Protein AF-A0A968IUH5-F1 (afdb_monomer_lite)

Structure (mmCIF, N/CA/C/O backbone):
data_AF-A0A968IUH5-F1
#
_entry.id   AF-A0A968IUH5-F1
#
loop_
_atom_site.group_PDB
_atom_site.id
_atom_site.type_symbol
_atom_site.l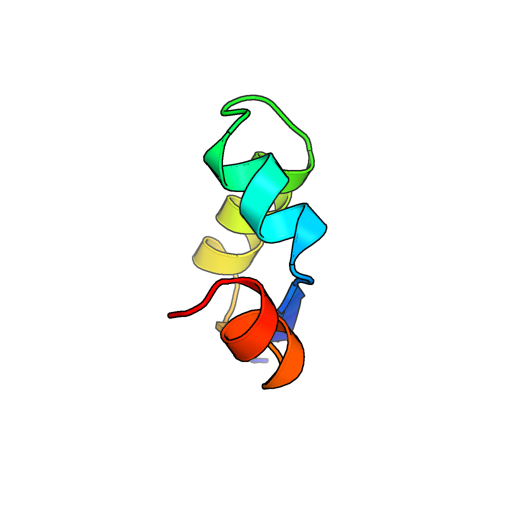abel_atom_id
_atom_site.label_alt_id
_atom_site.label_comp_id
_atom_site.label_asym_id
_atom_site.label_entity_id
_atom_site.label_seq_id
_atom_site.pdbx_PDB_ins_code
_atom_site.Cartn_x
_atom_site.Cartn_y
_atom_site.Cartn_z
_atom_site.occupancy
_atom_site.B_iso_or_equiv
_atom_site.auth_seq_id
_atom_site.auth_comp_id
_atom_site.auth_asym_id
_atom_site.auth_atom_id
_atom_site.pdbx_PDB_model_num
ATOM 1 N N . MET A 1 1 ? -18.300 -4.407 10.065 1.00 57.44 1 MET A N 1
ATOM 2 C CA . MET A 1 1 ? -18.052 -3.796 8.738 1.00 57.44 1 MET A CA 1
ATOM 3 C C . MET A 1 1 ? -16.638 -4.163 8.320 1.00 57.44 1 MET A C 1
ATOM 5 O O . MET A 1 1 ? -15.756 -4.078 9.164 1.00 57.44 1 MET A O 1
ATOM 9 N N . ASN A 1 2 ? -16.421 -4.614 7.082 1.00 82.00 2 ASN A N 1
ATOM 10 C CA . ASN A 1 2 ? -15.068 -4.847 6.565 1.00 82.00 2 ASN A CA 1
ATOM 11 C C . ASN A 1 2 ? -14.509 -3.521 6.042 1.00 82.00 2 ASN A C 1
ATOM 13 O O . ASN A 1 2 ? -15.046 -2.989 5.074 1.00 82.00 2 ASN A O 1
ATOM 17 N N . ASN A 1 3 ? -13.448 -3.001 6.661 1.00 94.56 3 ASN A N 1
ATOM 18 C CA . ASN A 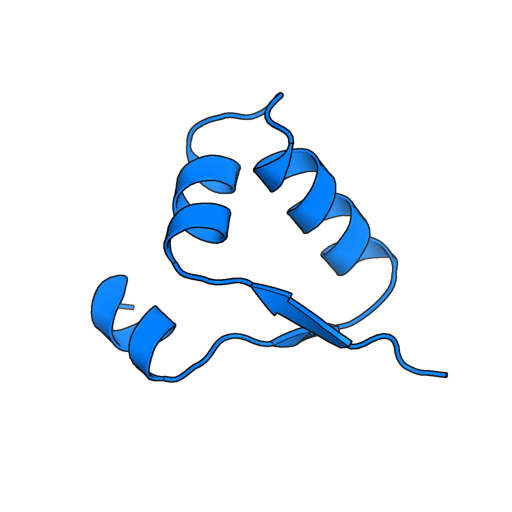1 3 ? -12.760 -1.822 6.140 1.00 94.56 3 ASN A CA 1
ATOM 19 C C . ASN A 1 3 ? -11.921 -2.223 4.921 1.00 94.56 3 ASN A C 1
ATOM 21 O O . ASN A 1 3 ? -11.168 -3.200 4.973 1.00 94.56 3 ASN A O 1
ATOM 25 N N . LEU A 1 4 ? -12.070 -1.474 3.833 1.00 97.44 4 LEU A N 1
ATOM 26 C CA . LEU A 1 4 ? -11.309 -1.647 2.602 1.00 97.44 4 LEU A CA 1
ATOM 27 C C . LEU A 1 4 ? -10.415 -0.423 2.421 1.00 97.44 4 LEU A C 1
ATOM 29 O O . LEU A 1 4 ? -10.897 0.707 2.487 1.00 97.44 4 LEU A O 1
ATOM 33 N N . TYR A 1 5 ? -9.126 -0.657 2.204 1.00 97.62 5 TYR A N 1
ATOM 34 C CA . TYR A 1 5 ? -8.126 0.389 2.010 1.00 97.62 5 TYR A CA 1
ATOM 35 C C . TYR A 1 5 ? -7.496 0.223 0.633 1.00 97.62 5 TYR A C 1
ATOM 37 O O . TYR A 1 5 ? -6.957 -0.8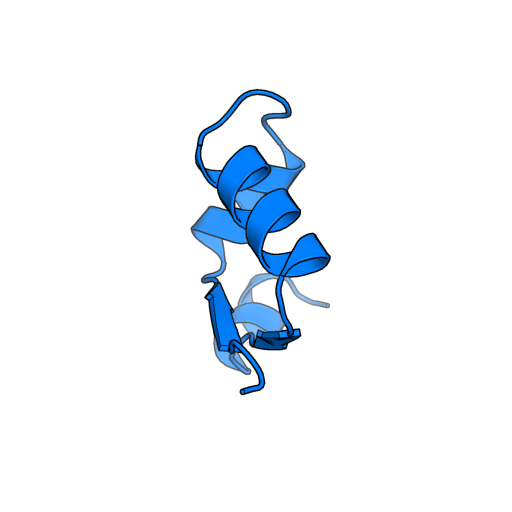40 0.338 1.00 97.62 5 TYR A O 1
ATOM 45 N N . VAL A 1 6 ? -7.561 1.258 -0.199 1.00 97.38 6 VAL A N 1
ATOM 46 C CA . VAL A 1 6 ? -6.911 1.266 -1.515 1.00 97.38 6 VAL A CA 1
ATOM 47 C C . VAL A 1 6 ? -5.563 1.957 -1.375 1.00 97.38 6 VAL A C 1
ATOM 49 O O . VAL A 1 6 ? -5.510 3.080 -0.873 1.00 97.38 6 VAL A O 1
ATOM 52 N N . LEU A 1 7 ? -4.491 1.284 -1.788 1.00 97.50 7 LEU A N 1
ATOM 53 C CA . LEU A 1 7 ? -3.139 1.841 -1.797 1.00 97.50 7 LEU A CA 1
ATOM 54 C C . LEU A 1 7 ? -2.630 1.896 -3.235 1.00 97.50 7 LEU A C 1
ATOM 56 O O . LEU A 1 7 ? -2.819 0.943 -3.988 1.00 97.50 7 LEU A O 1
ATOM 60 N N . ASP A 1 8 ? -1.989 3.005 -3.591 1.00 97.25 8 ASP A N 1
ATOM 61 C CA . ASP A 1 8 ? -1.326 3.162 -4.881 1.00 97.25 8 ASP A CA 1
ATOM 62 C C . ASP A 1 8 ? 0.130 2.665 -4.831 1.00 97.25 8 ASP A C 1
ATOM 64 O O . ASP A 1 8 ? 0.686 2.334 -3.773 1.00 97.25 8 ASP A O 1
ATOM 68 N N . THR A 1 9 ? 0.761 2.634 -6.001 1.00 97.81 9 THR A N 1
ATOM 69 C CA . THR A 1 9 ? 2.150 2.213 -6.192 1.00 97.81 9 THR A CA 1
ATOM 70 C C . THR A 1 9 ? 3.115 3.026 -5.327 1.00 97.81 9 THR A C 1
ATOM 72 O O . THR A 1 9 ? 3.956 2.461 -4.626 1.00 97.81 9 THR A O 1
ATOM 75 N N . ASN A 1 10 ? 2.971 4.353 -5.300 1.00 97.50 10 ASN A N 1
ATOM 76 C CA . ASN A 1 10 ? 3.880 5.238 -4.570 1.00 97.50 10 ASN A CA 1
ATOM 77 C C . ASN A 1 10 ? 3.803 5.041 -3.055 1.00 97.50 10 ASN A C 1
ATOM 79 O O . ASN A 1 10 ? 4.834 5.077 -2.378 1.00 97.50 10 ASN A O 1
ATOM 83 N N . VAL A 1 11 ? 2.608 4.815 -2.510 1.00 97.56 11 VAL A N 1
ATOM 84 C CA . VAL A 1 11 ? 2.403 4.516 -1.093 1.00 97.56 11 VAL A CA 1
ATOM 85 C C . VAL A 1 11 ? 3.038 3.176 -0.745 1.00 97.56 11 VAL A C 1
ATOM 87 O O . VAL A 1 11 ? 3.741 3.104 0.264 1.00 97.56 11 VAL A O 1
ATOM 90 N N . LEU A 1 12 ? 2.871 2.142 -1.577 1.00 96.94 12 LEU A N 1
ATOM 91 C CA . LEU A 1 12 ? 3.519 0.844 -1.361 1.00 96.94 12 LEU A CA 1
ATOM 92 C C . LEU A 1 12 ? 5.047 0.961 -1.406 1.00 96.94 12 LEU A C 1
ATOM 94 O O . LEU A 1 12 ? 5.716 0.553 -0.456 1.00 96.94 12 LEU A O 1
ATOM 98 N N . VAL A 1 13 ? 5.603 1.582 -2.449 1.00 97.62 13 VAL A N 1
ATOM 99 C CA . VAL A 1 13 ? 7.054 1.777 -2.601 1.00 97.62 13 VAL A CA 1
ATOM 100 C C . VAL A 1 13 ? 7.619 2.588 -1.432 1.00 97.62 13 VAL A C 1
ATOM 102 O O . VAL A 1 13 ? 8.584 2.173 -0.788 1.00 97.62 13 VAL A O 1
ATOM 105 N N . SER A 1 14 ? 6.981 3.707 -1.083 1.00 98.00 14 SER A N 1
ATOM 106 C CA . SER A 1 14 ? 7.417 4.560 0.028 1.00 98.00 14 SER A CA 1
ATOM 107 C C . SER A 1 14 ? 7.328 3.848 1.376 1.00 98.00 14 SER A C 1
ATOM 109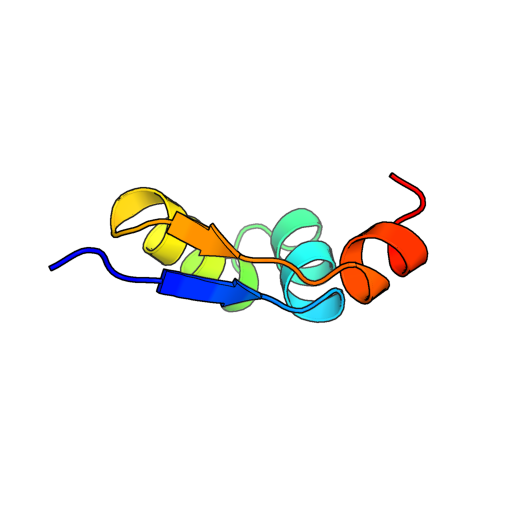 O O . SER A 1 14 ? 8.221 3.995 2.213 1.00 98.00 14 SER A O 1
ATOM 111 N N . ALA A 1 15 ? 6.268 3.067 1.602 1.00 98.00 15 ALA A N 1
ATOM 112 C CA . ALA A 1 15 ? 6.116 2.277 2.815 1.00 98.00 15 ALA A CA 1
ATOM 113 C C . ALA A 1 15 ? 7.255 1.263 2.939 1.00 98.00 15 ALA A C 1
ATOM 115 O O . ALA A 1 15 ? 7.874 1.168 4.001 1.00 98.00 15 ALA A O 1
ATOM 116 N N . LEU A 1 16 ? 7.571 0.547 1.855 1.00 95.94 16 LEU A N 1
ATOM 117 C CA . LEU A 1 16 ? 8.632 -0.456 1.827 1.00 95.94 16 LEU A CA 1
ATOM 118 C C . LEU A 1 16 ? 10.017 0.153 2.082 1.00 95.94 16 LEU A C 1
ATOM 120 O O . LEU A 1 16 ? 10.745 -0.376 2.922 1.00 95.94 16 LEU A O 1
ATOM 124 N N . LEU A 1 17 ? 10.340 1.285 1.449 1.00 98.00 17 LEU A N 1
ATOM 125 C CA . LEU A 1 17 ? 11.650 1.937 1.565 1.00 98.00 17 LEU A CA 1
ATOM 126 C C . LEU A 1 17 ? 11.858 2.678 2.894 1.00 98.00 17 LEU A C 1
ATOM 128 O O . LEU A 1 17 ? 12.965 2.683 3.432 1.00 98.00 17 LEU A O 1
ATOM 132 N N . PHE A 1 18 ? 10.813 3.299 3.454 1.00 98.00 18 PHE A N 1
ATOM 133 C CA . PHE A 1 18 ? 10.948 4.189 4.609 1.00 98.00 18 PHE A CA 1
ATOM 134 C C . PHE A 1 18 ? 10.146 3.699 5.820 1.00 98.00 18 PHE A C 1
ATOM 136 O O . PHE A 1 18 ? 8.978 4.045 6.008 1.00 98.00 18 PHE A O 1
ATOM 143 N N . ALA A 1 19 ? 10.813 2.966 6.716 1.00 95.81 19 ALA A N 1
ATOM 144 C CA . ALA A 1 19 ? 10.205 2.301 7.876 1.00 95.81 19 ALA A CA 1
ATOM 145 C C . ALA A 1 19 ? 9.510 3.224 8.904 1.00 95.81 19 ALA A C 1
ATOM 147 O O . ALA A 1 19 ? 8.714 2.752 9.706 1.00 95.81 19 ALA A O 1
ATOM 148 N N . LYS A 1 20 ? 9.790 4.534 8.919 1.00 97.25 20 LYS A N 1
ATOM 149 C CA . LYS A 1 20 ? 9.146 5.494 9.847 1.00 97.25 20 LYS A CA 1
ATOM 150 C C . LYS A 1 20 ? 8.195 6.476 9.155 1.00 97.25 20 LYS A C 1
ATOM 152 O O . LYS A 1 20 ? 7.694 7.401 9.797 1.00 97.25 20 LYS A O 1
ATOM 157 N N . SER A 1 21 ? 7.962 6.293 7.858 1.00 98.06 21 SER A N 1
ATOM 158 C CA . SER A 1 21 ? 7.171 7.203 7.033 1.00 98.06 21 SER A CA 1
ATOM 159 C C . SER A 1 21 ? 5.666 7.082 7.289 1.00 98.06 21 SER A C 1
ATOM 161 O O . SER A 1 21 ? 5.177 6.070 7.801 1.00 98.06 21 SER A O 1
ATOM 163 N N . SER A 1 22 ? 4.910 8.113 6.909 1.00 98.12 22 SER A N 1
ATOM 164 C CA . SER A 1 22 ? 3.444 8.066 6.945 1.00 98.12 22 SER A CA 1
ATOM 165 C C . SER A 1 22 ? 2.866 6.929 6.079 1.00 98.12 22 SER A C 1
ATOM 167 O O . SER A 1 22 ? 1.993 6.231 6.590 1.00 98.12 22 SER A O 1
ATOM 169 N N . PRO A 1 23 ? 3.373 6.648 4.856 1.00 98.25 23 PRO A N 1
ATOM 170 C CA . PRO A 1 23 ? 2.995 5.461 4.082 1.00 98.25 23 PRO A CA 1
ATOM 171 C C . PRO A 1 23 ? 3.184 4.138 4.826 1.00 98.25 23 PRO A C 1
ATOM 173 O O . PRO A 1 23 ? 2.278 3.307 4.818 1.00 98.25 23 PRO A O 1
ATOM 176 N N . ARG A 1 24 ? 4.309 3.948 5.536 1.00 98.38 24 ARG A N 1
ATOM 177 C CA . ARG A 1 24 ? 4.521 2.730 6.338 1.00 98.38 24 ARG A CA 1
ATOM 178 C C . ARG A 1 24 ? 3.466 2.591 7.432 1.00 98.38 24 ARG A C 1
ATOM 180 O O . ARG A 1 24 ? 2.857 1.533 7.554 1.00 98.38 24 ARG A O 1
ATOM 187 N N . LYS A 1 25 ? 3.203 3.667 8.179 1.00 98.12 25 LYS A N 1
ATOM 188 C CA . LYS A 1 25 ? 2.173 3.671 9.232 1.00 98.12 25 LYS A CA 1
ATOM 189 C C . LYS A 1 25 ? 0.778 3.410 8.661 1.00 98.12 25 LYS A C 1
ATOM 191 O O . LYS A 1 25 ? 0.004 2.668 9.254 1.00 98.12 25 LYS A O 1
ATOM 196 N N . ALA A 1 26 ? 0.455 3.997 7.509 1.00 97.19 26 ALA A N 1
ATOM 197 C CA . ALA A 1 26 ? -0.816 3.773 6.828 1.00 97.19 26 ALA A CA 1
ATOM 198 C C . ALA A 1 26 ? -0.975 2.308 6.391 1.00 97.19 26 ALA A C 1
ATOM 200 O O . ALA A 1 26 ? -2.023 1.717 6.645 1.00 97.19 26 ALA A O 1
ATOM 201 N N . LEU A 1 27 ? 0.073 1.709 5.815 1.00 97.94 27 LEU A N 1
ATOM 202 C CA . LEU A 1 27 ? 0.101 0.297 5.429 1.00 97.94 27 LEU A CA 1
ATOM 203 C C . LEU A 1 27 ? -0.133 -0.627 6.636 1.00 97.94 27 LEU A C 1
ATOM 205 O O . LEU A 1 27 ? -0.981 -1.511 6.577 1.00 97.94 27 LEU A O 1
ATOM 209 N N . GLU A 1 28 ? 0.564 -0.398 7.751 1.00 97.88 28 GLU A N 1
ATOM 210 C CA . GLU A 1 28 ? 0.405 -1.187 8.985 1.00 97.88 28 GLU A CA 1
ATOM 211 C C . GLU A 1 28 ? -0.995 -1.046 9.604 1.00 97.88 28 GLU A C 1
ATOM 213 O O . GLU A 1 28 ? -1.602 -2.024 10.055 1.00 97.88 28 GLU A O 1
ATOM 218 N N . LEU A 1 29 ? -1.552 0.167 9.598 1.00 96.88 29 LEU A N 1
ATOM 219 C CA . LEU A 1 29 ? -2.917 0.409 10.062 1.00 96.88 29 LEU A CA 1
ATOM 220 C C . LEU A 1 29 ? -3.947 -0.280 9.164 1.00 96.88 29 LEU A C 1
ATOM 222 O O . LEU A 1 29 ? -4.894 -0.872 9.676 1.00 96.88 29 LEU A O 1
ATOM 226 N N . ALA A 1 30 ? -3.761 -0.237 7.846 1.00 96.69 30 ALA A N 1
ATOM 227 C CA . ALA A 1 30 ? -4.643 -0.909 6.900 1.00 96.69 30 ALA A CA 1
ATOM 228 C C . ALA A 1 30 ? -4.594 -2.437 7.069 1.00 96.69 30 ALA A C 1
ATOM 230 O O . ALA A 1 30 ? -5.648 -3.067 7.162 1.00 96.69 30 ALA A O 1
ATOM 231 N N . LEU A 1 31 ? -3.391 -3.013 7.203 1.00 96.19 31 LEU A N 1
ATOM 232 C CA . LEU A 1 31 ? -3.184 -4.443 7.466 1.00 96.19 31 LEU A CA 1
ATOM 233 C C . LEU A 1 31 ? -3.831 -4.904 8.779 1.00 96.19 31 LEU A C 1
ATOM 235 O O . LEU A 1 31 ? -4.375 -6.002 8.842 1.00 96.19 31 LEU A O 1
ATOM 239 N N . SER A 1 32 ? -3.787 -4.079 9.829 1.00 97.44 32 SER A N 1
ATOM 240 C CA . SER A 1 32 ? -4.348 -4.434 11.143 1.00 97.44 32 SER A CA 1
ATOM 241 C C . SER A 1 32 ? -5.858 -4.206 11.267 1.00 97.44 32 SER A C 1
ATOM 243 O O . SER A 1 32 ? -6.479 -4.758 12.175 1.00 97.44 32 SER A O 1
ATOM 245 N N . ARG A 1 33 ? -6.466 -3.389 10.395 1.00 96.50 33 ARG A N 1
ATOM 246 C CA . ARG A 1 33 ? -7.867 -2.943 10.537 1.00 96.50 33 ARG A CA 1
ATOM 247 C C . ARG A 1 33 ? -8.790 -3.372 9.401 1.00 96.50 33 ARG A C 1
ATOM 249 O O . ARG A 1 33 ? -9.985 -3.078 9.473 1.00 96.50 33 ARG A O 1
ATOM 256 N N . GLY A 1 34 ? -8.284 -4.021 8.353 1.00 95.81 34 GLY A N 1
ATOM 257 C CA . GLY A 1 34 ? -9.100 -4.378 7.197 1.00 95.81 34 GLY A CA 1
ATOM 258 C C . GLY A 1 34 ? -8.354 -5.127 6.100 1.00 95.81 34 GLY A C 1
ATOM 259 O O . GLY A 1 34 ? -7.352 -5.792 6.346 1.00 95.81 34 GLY A O 1
ATOM 260 N N . LYS A 1 35 ? -8.883 -5.041 4.876 1.00 96.69 35 LY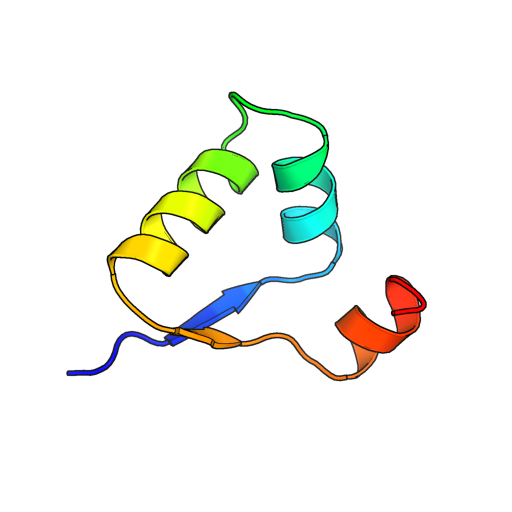S A N 1
ATOM 261 C CA . LYS A 1 35 ? -8.247 -5.598 3.678 1.00 96.69 35 LYS A CA 1
ATOM 262 C C . LYS A 1 35 ? -7.665 -4.483 2.827 1.00 96.69 35 LYS A C 1
ATOM 264 O O . LYS A 1 35 ? -8.302 -3.449 2.626 1.00 96.69 35 LYS A O 1
ATOM 269 N N . ILE A 1 36 ? -6.477 -4.738 2.300 1.00 97.12 36 ILE A N 1
ATOM 270 C CA . ILE A 1 36 ? -5.848 -3.879 1.305 1.00 97.12 36 ILE A CA 1
ATOM 271 C C . ILE A 1 36 ? -6.304 -4.325 -0.076 1.00 97.12 36 ILE A C 1
ATOM 273 O O . ILE A 1 36 ? -6.330 -5.518 -0.377 1.00 97.12 36 ILE A O 1
ATOM 277 N N . LEU A 1 37 ? -6.666 -3.346 -0.891 1.00 97.56 37 LEU A N 1
ATOM 278 C CA . LEU A 1 37 ? -6.957 -3.489 -2.302 1.00 97.56 37 LEU A CA 1
ATOM 279 C C . LEU A 1 37 ? -5.885 -2.730 -3.082 1.00 97.56 37 LEU A C 1
ATOM 281 O O . LEU A 1 37 ? -5.522 -1.609 -2.722 1.00 97.56 37 LEU A O 1
ATOM 285 N N . ILE A 1 38 ? -5.406 -3.346 -4.151 1.00 96.94 38 ILE A N 1
ATOM 286 C CA . ILE A 1 38 ? -4.511 -2.733 -5.132 1.00 96.94 38 ILE A CA 1
ATOM 287 C C . ILE A 1 38 ? -5.134 -2.927 -6.509 1.00 96.94 38 ILE A C 1
ATOM 289 O O . ILE A 1 38 ? -5.881 -3.889 -6.719 1.00 96.94 38 ILE A O 1
ATOM 293 N N . SER A 1 39 ? -4.880 -1.998 -7.424 1.00 97.25 39 SER A N 1
ATOM 294 C CA . SER A 1 39 ? -5.385 -2.110 -8.788 1.00 97.25 39 SER A CA 1
ATOM 295 C C . SER A 1 39 ? -4.465 -2.985 -9.642 1.00 97.25 39 SER A C 1
AT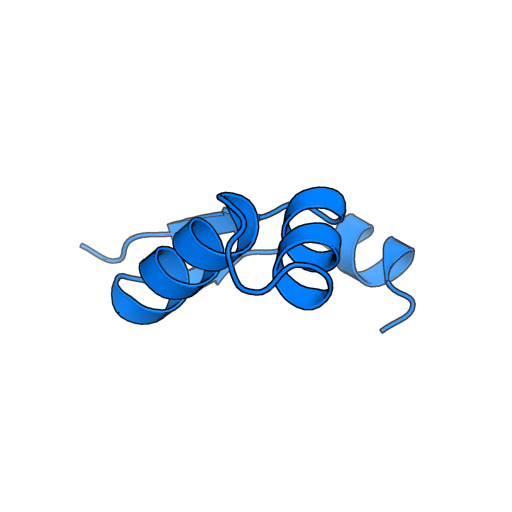OM 297 O O . SER A 1 39 ? -3.354 -3.329 -9.232 1.00 97.25 39 SER A O 1
ATOM 299 N N . LYS A 1 40 ? -4.926 -3.352 -10.842 1.00 97.06 40 LYS A N 1
ATOM 300 C CA . LYS A 1 40 ? -4.087 -4.079 -11.799 1.00 97.06 40 LYS A CA 1
ATOM 301 C C . LYS A 1 40 ? -2.903 -3.219 -12.252 1.00 97.06 40 LYS A C 1
ATOM 303 O O . LYS A 1 40 ? -1.799 -3.725 -12.360 1.00 97.06 40 LYS A O 1
ATOM 308 N N . GLU A 1 41 ? -3.120 -1.921 -12.425 1.00 97.31 41 GLU A N 1
ATOM 309 C CA . GLU A 1 41 ? -2.085 -0.956 -12.793 1.00 97.31 41 GLU A CA 1
ATOM 310 C C . GLU A 1 41 ? -0.961 -0.925 -11.749 1.00 97.31 41 GLU A C 1
ATOM 312 O O . GLU A 1 41 ? 0.206 -0.931 -12.115 1.00 97.31 41 GLU A O 1
ATOM 317 N N . THR A 1 42 ? -1.292 -0.997 -10.454 1.00 97.06 42 THR A N 1
ATOM 318 C CA . THR A 1 42 ? -0.281 -1.099 -9.387 1.00 97.06 42 THR A CA 1
ATOM 319 C C . THR A 1 42 ? 0.554 -2.378 -9.484 1.00 97.06 42 THR A C 1
ATOM 321 O O . THR A 1 42 ? 1.753 -2.349 -9.217 1.00 97.06 42 THR A O 1
ATOM 324 N N . VAL A 1 43 ? -0.058 -3.502 -9.863 1.00 96.94 43 VAL A N 1
ATOM 325 C CA . VAL A 1 43 ? 0.656 -4.771 -10.096 1.00 96.94 43 VAL A CA 1
ATOM 326 C C . VAL A 1 43 ? 1.586 -4.638 -11.305 1.00 96.94 43 VAL A C 1
ATOM 328 O O . VAL A 1 43 ? 2.770 -4.960 -11.203 1.00 96.94 43 VAL A O 1
ATOM 331 N N . ASP A 1 44 ? 1.075 -4.082 -12.406 1.00 97.56 44 ASP A N 1
ATOM 332 C CA . ASP A 1 44 ? 1.827 -3.864 -13.643 1.00 97.56 44 ASP A CA 1
ATOM 333 C C . ASP A 1 44 ? 3.026 -2.910 -13.416 1.00 97.56 44 ASP A C 1
ATOM 335 O O . ASP A 1 44 ? 4.131 -3.187 -13.878 1.00 97.56 44 ASP A O 1
ATOM 339 N N . GLU A 1 45 ? 2.858 -1.825 -12.647 1.00 96.50 45 GLU A N 1
ATOM 340 C CA . GLU A 1 45 ? 3.943 -0.891 -12.292 1.00 96.50 45 GLU A CA 1
ATOM 341 C C . GLU A 1 45 ? 5.041 -1.545 -11.438 1.00 96.50 45 GLU A C 1
ATOM 343 O O . GLU A 1 45 ? 6.229 -1.257 -11.611 1.00 96.50 45 GLU A O 1
ATOM 348 N N . LEU A 1 46 ? 4.660 -2.429 -10.511 1.00 94.69 46 LEU A N 1
ATOM 349 C CA . LEU A 1 46 ? 5.598 -3.136 -9.635 1.00 94.69 46 LEU A CA 1
ATOM 350 C C . LEU A 1 46 ? 6.297 -4.315 -10.331 1.00 94.69 46 LEU A C 1
ATOM 352 O O . LEU A 1 46 ? 7.283 -4.816 -9.791 1.00 94.69 46 LEU A O 1
ATOM 356 N N . ASN A 1 47 ? 5.844 -4.715 -11.525 1.00 92.50 47 ASN A N 1
ATOM 357 C CA . ASN A 1 47 ? 6.317 -5.893 -12.262 1.00 92.50 47 ASN A CA 1
ATOM 358 C C . ASN A 1 47 ? 6.279 -7.184 -11.413 1.00 92.50 47 ASN A C 1
ATOM 360 O O . ASN A 1 47 ? 7.234 -7.967 -11.433 1.00 92.50 47 ASN A O 1
ATOM 364 N N . ILE A 1 48 ? 5.198 -7.378 -10.645 1.00 78.31 48 ILE A N 1
ATOM 365 C CA . ILE A 1 48 ? 4.978 -8.538 -9.753 1.00 78.31 48 ILE A CA 1
ATOM 366 C C . ILE A 1 48 ? 3.838 -9.443 -10.212 1.00 78.31 48 ILE A C 1
ATOM 368 O O . ILE A 1 48 ? 2.936 -8.960 -10.927 1.00 78.31 48 ILE A O 1
#

Sequence (48 aa):
MNNLYVLDTNVLVSALLFAKSSPRKALELALSRGKILISKETVDELNI

Radius of gyration: 10.82 Å; chains: 1; bounding box: 30×17×25 Å

Secondary structure (DSSP, 8-state):
--EEEE--HHHHHHHHH-TTSHHHHHHHHHHHHEEEE--HHHHHHHT-

Foldseek 3Di:
DADEAEDALVLVVCLVVPVPDPSVVVVVCCVVRHDYDYDVVSCVVVVD

pLDDT: mean 95.55, std 6.6, range [57.44, 98.38]